Protein AF-A0A537HFK8-F1 (afdb_monomer)

Radius of gyration: 14.97 Å; Cα contacts (8 Å, |Δi|>4): 81; chains: 1; bounding box: 41×31×37 Å

Secondary structure (DSSP, 8-state):
--S----SS-HHHHHHHHHHTT--HHHHHHHTTTSPPPS--EEEE--HHHHHHH--S---GGGG-HHHHHHHHHHHHHHHHHHT-EEEETTS-HHHHHHHHHHHHHHHH-

Mean predicted aligned error: 5.69 Å

Solvent-accessible surface area (backbone atoms only — not comparable to full-atom values): 6855 Å² total; per-residue (Å²): 136,78,96,74,86,86,69,94,69,55,73,70,51,53,39,20,52,39,41,53,72,71,44,56,59,69,62,48,52,57,75,54,61,90,58,86,79,73,84,72,50,78,43,70,48,54,60,66,75,63,51,56,72,72,59,88,74,84,89,56,90,78,76,76,42,66,69,56,52,51,39,25,52,51,34,45,58,50,50,24,67,73,70,71,35,46,79,40,65,50,78,53,59,70,69,60,42,48,52,54,50,54,56,51,48,49,71,62,77,107

pLDDT: mean 88.34, std 14.77, range [47.5, 98.44]

Foldseek 3Di:
DDPDDDDPDDLLLQQLLCVLVVDDSVVSVVVCPPPDDDLAAEDAQDQLVRVVVVDPDDDDPVNPDNVSVVSSSVRSVVVCVVVVHHYFHN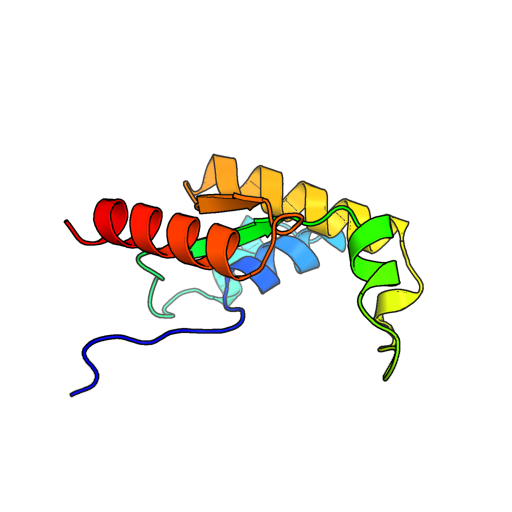VDDPVVSVVSVVVVVVVSPD

Sequence (110 aa):
KNDFVICNRYTPSNLAYGEARGLSVQWLAGLDAGLPEARAVFVLDVPIP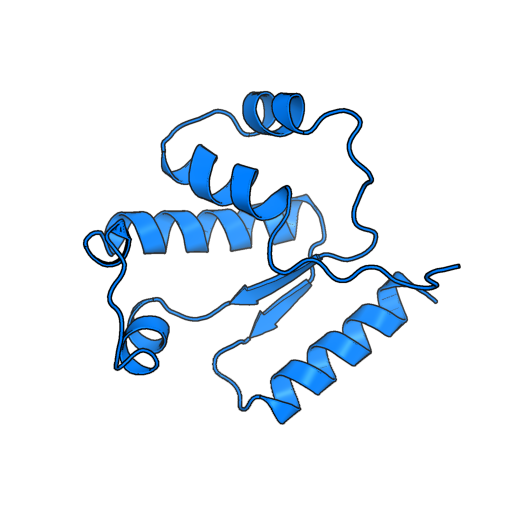KSFSRKTKRRDVNERDRAFLEKVRRNYRSLARRFGWHLVDGTRPPSEVHERILLGLRSAFL

Nearest PDB structures (foldseek):
  3uwk-assembly3_A  TM=8.315E-01  e=2.835E-04  Pseudomonas aeruginosa PAO1
  5xt8-assembly1_A  TM=8.576E-01  e=5.539E-04  Thermus thermophilus HB8
  4eaq-assembly1_B  TM=8.212E-01  e=1.094E-02  Staphylococcus aureus subsp. aureus Mu50
  3v9p-assembly3_A  TM=7.031E-01  e=3.046E-03  Burkholderia thailandensis E264
  4rzx-assembly1_B  TM=7.261E-01  e=6.796E-02  Sulfurisphaera tokodaii str. 7

Structure (mmCIF, N/CA/C/O backbone):
data_AF-A0A537HFK8-F1
#
_entry.id   AF-A0A537HFK8-F1
#
loop_
_atom_site.group_PDB
_atom_site.id
_atom_site.type_symbol
_atom_site.label_atom_id
_atom_site.label_alt_id
_atom_site.label_comp_id
_atom_site.label_asym_id
_atom_site.label_entity_id
_atom_site.label_seq_id
_atom_site.pdbx_PDB_ins_code
_atom_site.Cartn_x
_atom_site.Cartn_y
_atom_site.Cartn_z
_atom_site.occupancy
_atom_site.B_iso_or_equiv
_atom_site.auth_seq_id
_atom_site.auth_comp_id
_atom_site.auth_asym_id
_atom_site.auth_atom_id
_atom_site.pdbx_PDB_model_num
ATOM 1 N N . LYS A 1 1 ? -27.843 -0.236 4.749 1.00 50.84 1 LYS A N 1
ATOM 2 C CA . LYS A 1 1 ? -26.684 -0.881 5.412 1.00 50.84 1 LYS A CA 1
ATOM 3 C C . LYS A 1 1 ? -25.696 -1.228 4.316 1.00 50.84 1 LYS A C 1
ATOM 5 O O . LYS A 1 1 ? -26.137 -1.785 3.323 1.00 50.84 1 LYS A O 1
ATOM 10 N N . ASN A 1 2 ? -24.432 -0.837 4.456 1.00 57.38 2 ASN A N 1
ATOM 11 C CA . ASN A 1 2 ? -23.376 -1.326 3.574 1.00 57.38 2 ASN A CA 1
ATOM 12 C C . ASN A 1 2 ? -22.712 -2.486 4.309 1.00 57.38 2 ASN A C 1
ATOM 14 O O . ASN A 1 2 ? -22.232 -2.277 5.421 1.00 57.38 2 ASN A O 1
ATOM 18 N N . ASP A 1 3 ? -22.712 -3.676 3.718 1.00 83.88 3 ASP A N 1
ATOM 19 C CA . ASP A 1 3 ? -22.113 -4.854 4.356 1.00 83.88 3 ASP A CA 1
ATOM 20 C C . ASP A 1 3 ? -20.577 -4.802 4.294 1.00 83.88 3 ASP A C 1
ATOM 22 O O . ASP A 1 3 ? -19.897 -5.354 5.155 1.00 83.88 3 ASP A O 1
ATOM 26 N N . PHE A 1 4 ? -20.025 -4.066 3.317 1.00 87.94 4 PHE A N 1
ATOM 27 C CA . PHE A 1 4 ? -18.588 -3.888 3.113 1.00 87.94 4 PHE A CA 1
ATOM 28 C C . PHE A 1 4 ? -18.257 -2.494 2.561 1.00 87.94 4 PHE A C 1
ATOM 30 O O . PHE A 1 4 ? -19.022 -1.919 1.784 1.00 87.94 4 PHE A O 1
ATOM 37 N N . VAL A 1 5 ? -17.083 -1.969 2.925 1.00 92.88 5 VAL A N 1
ATOM 38 C CA . VAL A 1 5 ? -16.495 -0.745 2.358 1.00 92.88 5 VAL A CA 1
ATOM 39 C C . VAL A 1 5 ? -15.125 -1.095 1.786 1.00 92.88 5 VAL A C 1
ATOM 41 O O . VAL A 1 5 ? -14.287 -1.660 2.485 1.00 92.88 5 VAL A O 1
ATOM 44 N N . ILE A 1 6 ? -14.895 -0.766 0.513 1.00 94.00 6 ILE A N 1
ATOM 45 C CA . ILE A 1 6 ? -13.623 -1.011 -0.177 1.00 94.00 6 ILE A CA 1
ATOM 46 C C . ILE A 1 6 ? -12.983 0.336 -0.502 1.00 94.00 6 ILE A C 1
ATOM 48 O O . ILE A 1 6 ? -13.506 1.102 -1.310 1.00 94.00 6 ILE A O 1
ATOM 52 N N . CYS A 1 7 ? -11.831 0.609 0.105 1.00 95.50 7 CYS A N 1
ATOM 53 C CA . CYS A 1 7 ? -11.085 1.844 -0.111 1.00 95.50 7 CYS A CA 1
ATOM 54 C C . CYS A 1 7 ? -9.905 1.602 -1.058 1.00 95.50 7 CYS A C 1
ATOM 56 O O . CYS A 1 7 ? -9.006 0.809 -0.766 1.00 95.50 7 CYS A O 1
ATOM 58 N N . ASN A 1 8 ? -9.862 2.322 -2.181 1.00 96.31 8 ASN A N 1
ATOM 59 C CA . ASN A 1 8 ? -8.642 2.419 -2.979 1.00 96.31 8 A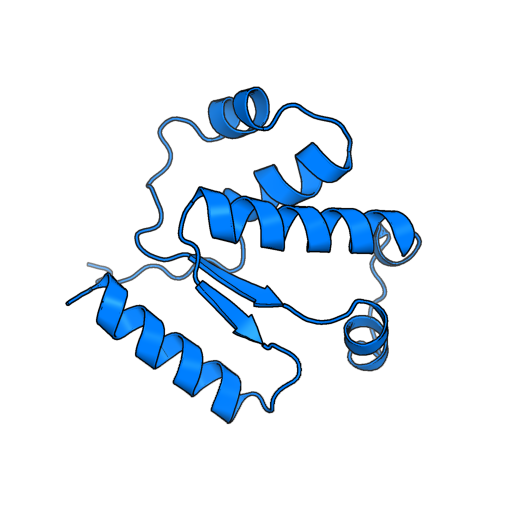SN A CA 1
ATOM 60 C C . ASN A 1 8 ? -7.705 3.433 -2.317 1.00 96.31 8 ASN A C 1
ATOM 62 O O . ASN A 1 8 ? -7.819 4.633 -2.564 1.00 96.31 8 ASN A O 1
ATOM 66 N N . ARG A 1 9 ? -6.770 2.910 -1.512 1.00 96.44 9 ARG A N 1
ATOM 67 C CA . ARG A 1 9 ? -5.916 3.641 -0.557 1.00 96.44 9 ARG A CA 1
ATOM 68 C C . ARG A 1 9 ? -6.673 4.094 0.689 1.00 96.44 9 ARG A C 1
ATOM 70 O O . ARG A 1 9 ? -7.868 4.357 0.658 1.00 96.44 9 ARG A O 1
ATOM 77 N N . TYR A 1 10 ? -5.932 4.145 1.790 1.00 97.31 10 TYR A N 1
ATOM 78 C CA . TYR A 1 10 ? -6.388 4.542 3.120 1.00 97.31 10 TYR A CA 1
ATOM 79 C C . TYR A 1 10 ? -5.147 4.839 3.991 1.00 97.31 10 TYR A C 1
ATOM 81 O O . TYR A 1 10 ? -4.083 5.137 3.436 1.00 97.31 10 TYR A O 1
ATOM 89 N N . THR A 1 11 ? -5.225 4.682 5.315 1.00 96.94 11 THR A N 1
ATOM 90 C CA . THR A 1 11 ? -4.107 4.885 6.261 1.00 96.94 11 THR A CA 1
ATOM 91 C C . THR A 1 11 ? -2.786 4.185 5.871 1.00 96.94 11 THR A C 1
ATOM 93 O O . THR A 1 11 ? -1.733 4.815 5.999 1.00 96.94 11 THR A O 1
ATOM 96 N N . PRO A 1 12 ? -2.751 2.977 5.250 1.00 97.62 12 PRO A N 1
ATOM 97 C CA . PRO A 1 12 ? -1.490 2.363 4.812 1.00 97.62 12 PRO A CA 1
ATOM 98 C C . PRO A 1 12 ? -0.687 3.218 3.822 1.00 97.62 12 PRO A C 1
ATOM 100 O O . PRO A 1 12 ? 0.545 3.180 3.812 1.00 97.62 12 PRO A O 1
ATOM 103 N N . SER A 1 13 ? -1.373 4.004 2.981 1.00 97.31 13 SER A N 1
ATOM 104 C CA . SER A 1 13 ? -0.709 4.911 2.044 1.00 97.31 13 SER A CA 1
ATOM 105 C C . SER A 1 13 ? -0.042 6.085 2.746 1.00 97.31 13 SER A C 1
ATOM 107 O O . SER A 1 13 ? 1.061 6.455 2.344 1.00 97.31 13 SER A O 1
ATOM 109 N N . ASN A 1 14 ? -0.668 6.634 3.789 1.00 97.50 14 ASN A N 1
ATOM 110 C CA . ASN A 1 14 ? -0.077 7.695 4.600 1.00 97.50 14 ASN A CA 1
ATOM 111 C C . ASN A 1 14 ? 1.240 7.216 5.232 1.00 97.50 14 ASN A C 1
ATOM 113 O O . ASN A 1 14 ? 2.284 7.841 5.038 1.00 97.50 14 ASN A O 1
ATOM 117 N N . LEU A 1 15 ? 1.224 6.030 5.853 1.00 98.25 15 LEU A N 1
ATOM 118 C CA . LEU A 1 15 ? 2.414 5.420 6.454 1.00 98.25 15 LEU A CA 1
ATOM 119 C C . LEU A 1 15 ? 3.544 5.220 5.433 1.00 98.25 15 LEU A C 1
ATOM 121 O O . LEU A 1 15 ? 4.653 5.719 5.623 1.00 98.25 15 LEU A O 1
ATOM 125 N N . ALA A 1 16 ? 3.267 4.533 4.319 1.00 98.12 16 ALA A N 1
ATOM 126 C CA . ALA A 1 16 ? 4.304 4.166 3.355 1.00 98.12 16 ALA A CA 1
ATOM 127 C C . ALA A 1 16 ? 4.949 5.386 2.675 1.00 98.12 16 ALA A C 1
ATOM 129 O O . ALA A 1 16 ? 6.174 5.443 2.527 1.00 98.12 16 ALA A O 1
ATOM 130 N N . TYR A 1 17 ? 4.140 6.371 2.266 1.00 97.50 17 TYR A N 1
ATOM 131 C CA . TYR A 1 17 ? 4.635 7.579 1.600 1.00 97.50 17 TYR A CA 1
ATOM 132 C C . TYR A 1 17 ? 5.251 8.586 2.570 1.00 97.50 17 TYR A C 1
ATOM 134 O O . TYR A 1 17 ? 6.225 9.247 2.203 1.00 97.50 17 TYR A O 1
ATOM 142 N N . GLY A 1 18 ? 4.705 8.723 3.779 1.00 97.69 18 GLY A N 1
ATOM 143 C CA . GLY A 1 18 ? 5.247 9.609 4.804 1.00 97.69 18 GLY A CA 1
ATOM 144 C C . GLY A 1 18 ? 6.607 9.125 5.301 1.00 97.69 18 GLY A C 1
ATOM 145 O O . GLY A 1 18 ? 7.570 9.891 5.316 1.00 97.69 18 GLY A O 1
ATOM 146 N N . GLU A 1 19 ? 6.743 7.829 5.586 1.00 98.06 19 GLU A N 1
ATOM 147 C CA . GLU A 1 19 ? 8.028 7.232 5.966 1.00 98.06 19 GLU A CA 1
ATOM 148 C C . GLU A 1 19 ? 9.053 7.343 4.824 1.00 98.06 19 GLU A C 1
ATOM 150 O O . GLU A 1 19 ? 10.243 7.595 5.042 1.00 98.06 19 GLU A O 1
ATOM 155 N N . ALA A 1 20 ? 8.609 7.252 3.565 1.00 96.94 20 ALA A N 1
ATOM 156 C CA . ALA A 1 20 ? 9.495 7.467 2.424 1.00 96.94 20 ALA A CA 1
ATOM 157 C C . ALA A 1 20 ? 10.036 8.909 2.388 1.00 96.94 20 ALA A C 1
ATOM 159 O O . ALA A 1 20 ? 11.162 9.132 1.940 1.00 96.94 20 ALA A O 1
ATOM 160 N N . ARG A 1 21 ? 9.297 9.870 2.950 1.00 96.50 21 ARG A N 1
ATOM 161 C CA . ARG A 1 21 ? 9.726 11.262 3.153 1.00 96.50 21 ARG A CA 1
ATOM 162 C C . ARG A 1 21 ? 10.507 11.496 4.452 1.00 96.50 21 ARG A C 1
ATOM 164 O O . ARG A 1 21 ? 10.898 12.623 4.713 1.00 96.50 21 ARG A O 1
ATOM 171 N N . GLY A 1 22 ? 10.787 10.447 5.228 1.00 96.75 22 GLY A N 1
ATOM 172 C CA . GLY A 1 22 ? 11.562 10.539 6.469 1.00 96.75 22 GLY A CA 1
ATOM 173 C C . GLY A 1 22 ? 10.733 10.871 7.709 1.00 96.75 22 GLY A C 1
ATOM 174 O O . GLY A 1 22 ? 11.304 11.186 8.747 1.00 96.75 22 GLY A O 1
ATOM 175 N N . LEU A 1 23 ? 9.403 10.796 7.622 1.00 98.06 23 LEU A N 1
ATOM 176 C CA . LEU A 1 23 ? 8.527 10.993 8.773 1.00 98.06 23 LEU A CA 1
ATOM 177 C C . LEU A 1 23 ? 8.454 9.718 9.626 1.00 98.06 23 LEU A C 1
ATOM 179 O O . LEU A 1 23 ? 8.531 8.602 9.111 1.00 98.06 23 LEU A O 1
ATOM 183 N N . SER A 1 24 ? 8.277 9.885 10.937 1.00 97.44 24 SER A N 1
ATOM 184 C CA . SER A 1 24 ? 8.105 8.766 11.869 1.00 97.44 24 SER A CA 1
ATOM 185 C C . SER A 1 24 ? 6.792 8.025 11.608 1.00 97.44 24 SER A C 1
ATOM 187 O O . SER A 1 24 ? 5.728 8.642 11.561 1.00 97.44 24 SER A O 1
ATOM 189 N N . VAL A 1 25 ? 6.846 6.691 11.526 1.00 96.50 25 VAL A N 1
ATOM 190 C CA . VAL A 1 25 ? 5.650 5.837 11.401 1.00 96.50 25 VAL A CA 1
ATOM 191 C C . VAL A 1 25 ? 4.689 6.043 12.574 1.00 96.50 25 VAL A C 1
ATOM 193 O O . VAL A 1 25 ? 3.482 6.068 12.367 1.00 96.50 25 VAL A O 1
ATOM 196 N N . GLN A 1 26 ? 5.206 6.227 13.794 1.00 96.62 26 GLN A N 1
ATOM 197 C CA . GLN A 1 26 ? 4.370 6.465 14.975 1.00 96.62 26 GLN A CA 1
ATOM 198 C C . GLN A 1 26 ? 3.645 7.810 14.886 1.00 96.62 26 GLN A C 1
ATOM 200 O O . GLN A 1 26 ? 2.464 7.892 15.206 1.00 96.62 26 GLN A O 1
ATOM 205 N N . TRP A 1 27 ? 4.339 8.852 14.425 1.00 97.81 27 TRP A N 1
ATOM 206 C CA . TRP A 1 27 ? 3.732 10.169 14.245 1.00 97.81 27 TRP A CA 1
ATOM 207 C C . TRP A 1 27 ? 2.650 10.139 13.157 1.00 97.81 27 TRP A C 1
ATOM 209 O O . TRP A 1 27 ? 1.551 10.637 13.376 1.00 97.81 27 TRP A O 1
ATOM 219 N N . LEU A 1 28 ? 2.924 9.478 12.025 1.00 97.81 28 LEU A N 1
ATOM 220 C CA . LEU A 1 28 ? 1.954 9.305 10.939 1.00 97.81 28 LEU A CA 1
ATOM 221 C C . LEU A 1 28 ? 0.717 8.521 11.389 1.00 97.81 28 LEU A C 1
ATOM 223 O O . LEU A 1 28 ? -0.396 8.931 11.081 1.00 97.81 28 LEU A O 1
ATOM 227 N N . ALA A 1 29 ? 0.903 7.434 12.145 1.00 95.69 29 ALA A N 1
ATOM 228 C CA . ALA A 1 29 ? -0.204 6.657 12.700 1.00 95.69 29 ALA A CA 1
ATOM 229 C C . ALA A 1 29 ? -1.073 7.488 13.660 1.00 95.69 29 ALA A C 1
ATOM 231 O O . ALA A 1 29 ? -2.283 7.292 13.714 1.00 95.69 29 ALA A O 1
ATOM 232 N N . GLY A 1 30 ? -0.474 8.446 14.374 1.00 97.00 30 GLY A N 1
ATOM 233 C CA . GLY A 1 30 ? -1.199 9.383 15.230 1.00 97.00 30 GLY A CA 1
ATOM 234 C C . GLY A 1 30 ? -2.137 10.327 14.471 1.00 97.00 30 GLY A C 1
ATOM 235 O O . GLY A 1 30 ? -3.159 10.716 15.025 1.00 97.00 30 GLY A O 1
ATOM 236 N N . LEU A 1 31 ? -1.839 10.664 13.208 1.00 96.19 31 LEU A N 1
ATOM 237 C CA . LEU A 1 31 ? -2.728 11.494 12.377 1.00 96.19 31 LEU A CA 1
ATOM 238 C C . LEU A 1 31 ? -4.027 10.772 12.007 1.00 96.19 31 LEU A C 1
ATOM 240 O O . LEU A 1 31 ? -5.060 11.411 11.835 1.00 96.19 31 LEU A O 1
ATOM 244 N N . ASP A 1 32 ? -3.956 9.449 11.886 1.00 95.00 32 ASP A N 1
ATOM 245 C CA . ASP A 1 32 ? -5.073 8.594 11.489 1.00 95.00 32 ASP A CA 1
ATOM 246 C C . ASP A 1 32 ? -5.838 8.030 12.708 1.00 95.00 32 ASP A C 1
ATOM 248 O O . ASP A 1 32 ? -6.729 7.189 12.562 1.00 95.00 32 ASP A O 1
ATOM 252 N N . ALA A 1 33 ? -5.496 8.469 13.926 1.00 94.12 33 ALA A N 1
ATOM 253 C CA . ALA A 1 33 ? -6.092 7.970 15.158 1.00 94.12 33 ALA A CA 1
ATOM 254 C C . ALA A 1 33 ? -7.602 8.268 15.225 1.00 94.12 33 ALA A C 1
ATOM 256 O O . ALA A 1 33 ? -8.047 9.392 15.002 1.00 94.12 33 ALA A O 1
ATOM 257 N N . GLY A 1 34 ? -8.394 7.247 15.562 1.00 95.00 34 GLY A N 1
ATOM 258 C CA . GLY A 1 34 ? -9.857 7.336 15.644 1.00 95.00 34 GLY A CA 1
ATOM 259 C C . GLY A 1 34 ? -10.591 7.053 14.330 1.00 95.00 34 GLY A C 1
ATOM 260 O O . GLY A 1 34 ? -11.817 6.941 14.336 1.00 95.00 34 GLY A O 1
ATOM 261 N N . LEU A 1 35 ? -9.874 6.887 13.213 1.00 95.31 35 LEU A N 1
ATOM 262 C CA . LEU A 1 35 ? -10.472 6.398 11.975 1.00 95.31 35 LEU A CA 1
ATOM 263 C C . LEU A 1 35 ? -10.785 4.891 12.068 1.00 95.31 35 LEU A C 1
ATOM 265 O O . LEU A 1 35 ? -10.059 4.159 12.743 1.00 95.31 35 LEU A O 1
ATOM 269 N N . PRO A 1 36 ? -11.823 4.391 11.369 1.00 94.38 36 PRO A N 1
ATOM 270 C CA . PRO A 1 36 ? -12.123 2.962 11.337 1.00 94.38 36 PRO A CA 1
ATOM 271 C C . PRO A 1 36 ? -10.929 2.139 10.853 1.00 94.38 36 PRO A C 1
ATOM 273 O O . PRO A 1 36 ? -10.363 2.432 9.796 1.00 94.38 36 PRO A O 1
ATOM 276 N N . GLU A 1 37 ? -10.572 1.093 11.595 1.00 93.00 37 GLU A N 1
ATOM 277 C CA . GLU A 1 37 ? -9.500 0.182 11.202 1.00 93.00 37 GLU A CA 1
ATOM 278 C C . GLU A 1 37 ? -9.952 -0.748 10.073 1.00 93.00 37 GLU A C 1
ATOM 280 O O . GLU A 1 37 ? -11.039 -1.331 10.093 1.00 93.00 37 GLU A O 1
ATOM 285 N N . ALA A 1 38 ? -9.095 -0.905 9.064 1.00 94.19 38 ALA A N 1
ATOM 286 C CA . ALA A 1 38 ? -9.351 -1.841 7.983 1.00 94.19 38 ALA A CA 1
ATOM 287 C C . ALA A 1 38 ? -9.116 -3.275 8.471 1.00 94.19 38 ALA A C 1
ATOM 289 O O . ALA A 1 38 ? -8.006 -3.625 8.865 1.00 94.19 38 ALA A O 1
ATOM 290 N N . ARG A 1 39 ? -10.138 -4.130 8.364 1.00 93.50 39 ARG A N 1
ATOM 291 C CA . ARG A 1 39 ? -10.026 -5.555 8.721 1.00 93.50 39 ARG A CA 1
ATOM 292 C C . ARG A 1 39 ? -9.044 -6.326 7.836 1.00 93.50 39 ARG A C 1
ATOM 294 O O . ARG A 1 39 ? -8.431 -7.286 8.286 1.00 93.50 39 ARG A O 1
ATOM 301 N N . ALA A 1 40 ? -8.909 -5.918 6.579 1.00 95.25 40 ALA A N 1
ATOM 302 C CA . ALA A 1 40 ? -7.964 -6.497 5.638 1.00 95.25 40 ALA A CA 1
ATOM 303 C C . ALA A 1 40 ? -7.338 -5.392 4.787 1.00 95.25 40 ALA A C 1
ATOM 305 O O . ALA A 1 40 ? -8.030 -4.504 4.287 1.00 95.25 40 ALA A O 1
ATOM 306 N N . VAL A 1 41 ? -6.024 -5.474 4.592 1.00 97.44 41 VAL A N 1
ATOM 307 C CA . VAL A 1 41 ? -5.264 -4.570 3.725 1.00 97.44 41 VAL A CA 1
ATOM 308 C C . VAL A 1 41 ? -4.536 -5.408 2.686 1.00 97.44 41 VAL A C 1
ATOM 310 O O . VAL A 1 41 ? -3.802 -6.331 3.033 1.00 97.44 41 VAL A O 1
ATOM 313 N N . PHE A 1 42 ? -4.720 -5.061 1.414 1.00 97.88 42 PHE A N 1
ATOM 314 C CA . PHE A 1 42 ? -4.064 -5.717 0.286 1.00 97.88 42 PHE A CA 1
ATOM 315 C C . PHE A 1 42 ? -3.084 -4.754 -0.373 1.00 97.88 42 PHE A C 1
ATOM 317 O O . PHE A 1 42 ? -3.468 -3.702 -0.886 1.00 97.88 42 PHE A O 1
ATOM 324 N N . VAL A 1 43 ? -1.808 -5.125 -0.377 1.00 98.00 43 VAL A N 1
ATOM 325 C CA . VAL A 1 43 ? -0.747 -4.395 -1.067 1.00 98.00 43 VAL A CA 1
ATOM 326 C C . VAL A 1 43 ? -0.465 -5.107 -2.381 1.00 98.00 43 VAL A C 1
ATOM 328 O O . VAL A 1 43 ? 0.102 -6.198 -2.391 1.00 98.00 43 VAL A O 1
ATOM 331 N N . LEU A 1 44 ? -0.833 -4.476 -3.495 1.00 97.00 44 LEU A N 1
ATOM 332 C CA . LEU A 1 44 ? -0.491 -4.967 -4.829 1.00 97.00 44 LEU A CA 1
ATOM 333 C C . LEU A 1 44 ? 0.960 -4.582 -5.147 1.00 97.00 44 LEU A C 1
ATOM 335 O O . LEU A 1 44 ? 1.238 -3.455 -5.560 1.00 97.00 44 LEU A O 1
ATOM 339 N N . ASP A 1 45 ? 1.895 -5.502 -4.919 1.00 96.19 45 ASP A N 1
ATOM 340 C CA . ASP A 1 45 ? 3.317 -5.263 -5.145 1.00 96.19 45 ASP A CA 1
ATOM 341 C C . ASP A 1 45 ? 3.667 -5.402 -6.626 1.00 96.19 45 ASP A C 1
ATOM 343 O O . ASP A 1 45 ? 3.517 -6.463 -7.229 1.00 96.19 45 ASP A O 1
ATOM 347 N N . VAL A 1 46 ? 4.177 -4.322 -7.211 1.00 92.88 46 VAL A N 1
ATOM 348 C CA . VAL A 1 46 ? 4.654 -4.287 -8.594 1.00 92.88 46 VAL A CA 1
ATOM 349 C C . VAL A 1 46 ? 6.035 -3.635 -8.598 1.00 92.88 46 VAL A C 1
ATOM 351 O O . VAL A 1 46 ? 6.179 -2.529 -8.071 1.00 92.88 46 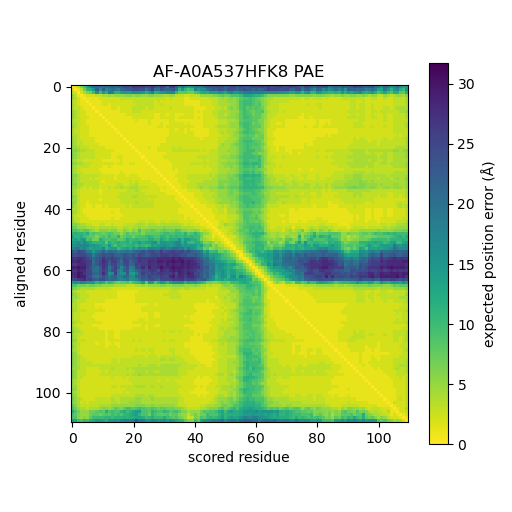VAL A O 1
ATOM 354 N N . PRO A 1 47 ? 7.062 -4.260 -9.208 1.00 89.62 47 PRO A N 1
ATOM 355 C CA . PRO A 1 47 ? 8.344 -3.608 -9.427 1.00 89.62 47 PRO A CA 1
ATOM 356 C C . PRO A 1 47 ? 8.156 -2.286 -10.163 1.00 89.62 47 PRO A C 1
ATOM 358 O O . PRO A 1 47 ? 7.440 -2.229 -11.166 1.00 89.62 47 PRO A O 1
ATOM 361 N N . ILE A 1 48 ? 8.837 -1.238 -9.703 1.00 85.81 48 ILE A N 1
ATOM 362 C CA . ILE A 1 48 ? 8.689 0.109 -10.251 1.00 85.81 48 ILE A CA 1
ATOM 363 C C . ILE A 1 48 ? 8.884 0.131 -11.779 1.00 85.81 48 ILE A C 1
ATOM 365 O O . ILE A 1 48 ? 7.993 0.646 -12.458 1.00 85.81 48 ILE A O 1
ATOM 369 N N . PRO A 1 49 ? 9.904 -0.528 -12.373 1.00 76.94 49 PRO A N 1
ATOM 370 C CA . PRO A 1 49 ? 10.050 -0.583 -13.832 1.00 76.94 49 PRO A CA 1
ATOM 371 C C . PRO A 1 49 ? 8.832 -1.163 -14.576 1.00 76.94 49 PRO A C 1
ATOM 373 O O . PRO A 1 49 ? 8.452 -0.645 -15.624 1.00 76.94 49 PRO A O 1
ATOM 376 N N . LYS A 1 50 ? 8.181 -2.201 -14.024 1.00 73.31 50 LYS A N 1
ATOM 377 C CA . LYS A 1 50 ? 6.963 -2.809 -14.598 1.00 73.31 50 LYS A CA 1
ATOM 378 C C . LYS A 1 50 ? 5.717 -1.945 -14.382 1.00 73.31 50 LYS A C 1
ATOM 380 O O . LYS A 1 50 ? 4.802 -1.975 -15.196 1.00 73.31 50 LYS A O 1
ATOM 385 N N . SER A 1 51 ? 5.662 -1.187 -13.289 1.00 69.19 51 SER A N 1
ATOM 386 C CA . SER A 1 51 ? 4.582 -0.225 -13.039 1.00 69.19 51 SER A CA 1
ATOM 387 C C . SER A 1 51 ? 4.606 0.898 -14.082 1.00 69.19 51 SER A C 1
ATOM 389 O O . SER A 1 51 ? 3.578 1.236 -14.670 1.00 69.19 51 SER A O 1
ATOM 391 N N . PHE A 1 52 ? 5.806 1.395 -14.398 1.00 64.38 52 PHE A N 1
ATOM 392 C CA . PHE A 1 52 ? 6.016 2.417 -15.422 1.00 64.38 52 PHE A CA 1
ATOM 393 C C . PHE A 1 52 ? 5.631 1.956 -16.834 1.00 64.38 52 PHE A C 1
ATOM 395 O O . PHE A 1 52 ? 5.060 2.745 -17.580 1.00 64.38 52 PHE A O 1
ATOM 402 N N . SER A 1 53 ? 5.883 0.696 -17.209 1.00 66.94 53 SER A N 1
ATOM 403 C CA . SER A 1 53 ? 5.534 0.205 -18.553 1.00 66.94 53 SER A CA 1
ATOM 404 C C . SER A 1 53 ? 4.027 0.040 -18.785 1.00 66.94 53 SER A C 1
ATOM 406 O O . SER A 1 53 ? 3.585 0.022 -19.931 1.00 66.94 53 SER A O 1
ATOM 408 N N . ARG A 1 54 ? 3.223 -0.055 -17.717 1.00 67.06 54 ARG A N 1
ATOM 409 C CA . ARG A 1 54 ? 1.761 -0.234 -17.790 1.00 67.06 54 ARG A CA 1
ATOM 410 C C . ARG A 1 54 ? 0.978 1.080 -17.898 1.00 67.06 54 ARG A C 1
ATOM 412 O O . ARG A 1 54 ? -0.177 1.055 -18.313 1.00 67.06 54 ARG A O 1
ATOM 419 N N . LYS A 1 55 ? 1.577 2.225 -17.553 1.00 57.16 55 LYS A N 1
ATOM 420 C CA . LYS A 1 55 ? 0.949 3.551 -17.673 1.00 57.16 55 LYS A CA 1
ATOM 421 C C . LYS A 1 55 ? 1.452 4.286 -18.919 1.00 57.16 55 LYS A C 1
ATOM 423 O O . LYS A 1 55 ? 2.525 4.878 -18.910 1.00 57.16 55 LYS A O 1
ATOM 428 N N . THR A 1 56 ? 0.647 4.308 -19.980 1.00 54.56 56 THR A N 1
ATOM 429 C CA . THR A 1 56 ? 0.964 5.011 -21.240 1.00 54.56 56 THR A CA 1
ATOM 430 C C . THR A 1 56 ? 0.342 6.413 -21.362 1.00 54.56 56 THR A C 1
ATOM 432 O O . THR A 1 56 ? 0.728 7.163 -22.256 1.00 54.56 56 THR A O 1
ATOM 435 N N . LYS A 1 57 ? -0.572 6.834 -20.466 1.00 47.59 57 LYS A N 1
ATOM 436 C CA . LYS A 1 57 ? -1.201 8.179 -20.470 1.00 47.59 57 LYS A CA 1
ATOM 437 C C . LYS A 1 57 ? -1.432 8.744 -19.055 1.00 47.59 57 LYS A C 1
ATOM 439 O O . LYS A 1 57 ? -1.721 7.990 -18.134 1.00 47.59 57 LYS A O 1
ATOM 444 N N . ARG A 1 58 ? -1.359 10.086 -18.938 1.00 48.31 58 ARG A N 1
ATOM 445 C CA . ARG A 1 58 ? -1.463 10.925 -17.713 1.00 48.31 58 ARG A CA 1
ATOM 446 C C . ARG A 1 58 ? -0.375 10.650 -16.661 1.00 48.31 58 ARG A C 1
ATOM 448 O O . ARG A 1 58 ? -0.626 10.024 -15.635 1.00 48.31 58 ARG A O 1
ATOM 455 N N . ARG A 1 59 ? 0.832 11.160 -16.936 1.00 52.97 59 ARG A N 1
ATOM 456 C CA . ARG A 1 59 ? 1.951 11.168 -15.983 1.00 52.97 59 ARG A CA 1
ATOM 457 C C . ARG A 1 59 ? 1.687 12.193 -14.882 1.00 52.97 59 ARG A C 1
ATOM 459 O O . ARG A 1 59 ? 1.542 13.375 -15.185 1.00 52.97 59 ARG A O 1
ATOM 466 N N . ASP A 1 60 ? 1.619 11.730 -13.641 1.00 50.12 60 ASP A N 1
ATOM 467 C CA . ASP A 1 60 ? 1.448 12.570 -12.452 1.00 50.12 60 ASP A CA 1
ATOM 468 C C . ASP A 1 60 ? 2.823 12.966 -11.885 1.00 50.12 60 ASP A C 1
ATOM 470 O O . ASP A 1 60 ? 3.803 12.240 -12.058 1.00 50.12 60 ASP A O 1
ATOM 474 N N . VAL A 1 61 ? 2.930 14.105 -11.201 1.00 50.97 61 VAL A N 1
ATOM 475 C CA . VAL A 1 61 ? 4.216 14.760 -10.844 1.00 50.97 61 VAL A CA 1
ATOM 476 C C . VAL A 1 61 ? 5.148 13.867 -9.993 1.00 50.97 61 VAL A C 1
ATOM 478 O O . VAL A 1 61 ? 6.370 14.007 -10.035 1.00 50.97 61 VAL A O 1
ATOM 481 N N . ASN A 1 62 ? 4.582 12.873 -9.299 1.00 47.50 62 ASN A N 1
ATOM 482 C CA . ASN A 1 62 ? 5.295 11.882 -8.482 1.00 47.50 62 ASN A CA 1
ATOM 483 C C . ASN A 1 62 ? 6.002 10.767 -9.284 1.00 47.50 62 ASN A C 1
ATOM 485 O O . ASN A 1 62 ? 6.720 9.957 -8.703 1.00 47.50 62 ASN A O 1
ATOM 489 N N . GLU A 1 63 ? 5.828 10.706 -10.607 1.00 52.47 63 GLU A N 1
ATOM 490 C CA . GLU A 1 63 ? 6.483 9.726 -11.491 1.00 52.47 63 GLU A CA 1
ATOM 491 C C . GLU A 1 63 ? 7.932 10.109 -11.870 1.00 52.47 63 GLU A C 1
ATOM 493 O O . GLU A 1 63 ? 8.592 9.379 -12.610 1.00 52.47 63 GLU A O 1
ATOM 498 N N . ARG A 1 64 ? 8.454 11.233 -11.351 1.00 59.28 64 ARG A N 1
ATOM 499 C CA . ARG A 1 64 ? 9.817 11.725 -11.633 1.00 59.28 64 ARG A CA 1
ATOM 500 C C . ARG A 1 64 ? 10.907 11.156 -10.722 1.00 59.28 64 ARG A C 1
ATOM 502 O O . ARG A 1 64 ? 12.070 11.190 -11.111 1.00 59.28 64 ARG A O 1
ATOM 509 N N . ASP A 1 65 ? 10.557 10.585 -9.570 1.00 78.12 65 ASP A N 1
ATOM 510 C CA . ASP A 1 65 ? 11.541 10.079 -8.610 1.00 78.12 65 ASP A CA 1
ATOM 511 C C . ASP A 1 65 ? 11.410 8.562 -8.407 1.00 78.12 65 ASP A C 1
ATOM 513 O O . ASP A 1 65 ? 10.692 8.056 -7.539 1.00 78.12 65 ASP A O 1
ATOM 517 N N . ARG A 1 66 ? 12.131 7.813 -9.249 1.00 83.12 66 ARG A N 1
ATOM 518 C CA . ARG A 1 66 ? 12.220 6.349 -9.149 1.00 83.12 66 ARG A CA 1
ATOM 519 C C . ARG A 1 66 ? 12.770 5.903 -7.797 1.00 83.12 66 ARG A C 1
ATOM 521 O O . ARG A 1 66 ? 12.313 4.889 -7.277 1.00 83.12 66 ARG A O 1
ATOM 528 N N . ALA A 1 67 ? 13.725 6.639 -7.230 1.00 89.25 67 ALA A N 1
ATOM 529 C CA . ALA A 1 67 ? 14.333 6.285 -5.953 1.00 89.25 67 ALA A CA 1
ATOM 530 C C . ALA A 1 67 ? 13.321 6.436 -4.810 1.00 89.25 67 ALA A C 1
ATOM 532 O O . ALA A 1 67 ? 13.218 5.552 -3.954 1.00 89.25 67 ALA A O 1
ATOM 533 N N . PHE A 1 68 ? 12.513 7.498 -4.847 1.00 91.69 68 PHE A N 1
ATOM 534 C CA . PHE A 1 68 ? 11.403 7.693 -3.923 1.00 91.69 68 PHE A CA 1
ATOM 535 C C . PHE A 1 68 ? 10.357 6.586 -4.048 1.00 91.69 68 PHE A C 1
ATOM 537 O O . PHE A 1 68 ? 9.983 5.991 -3.040 1.00 91.69 68 PHE A O 1
ATOM 544 N N . LEU A 1 69 ? 9.921 6.243 -5.264 1.00 91.31 69 LEU A N 1
ATOM 545 C CA . LEU A 1 69 ? 8.937 5.172 -5.462 1.00 91.31 69 LEU A CA 1
ATOM 546 C C . LEU A 1 69 ? 9.468 3.795 -5.036 1.00 91.31 69 LEU A C 1
ATOM 548 O O . LEU A 1 69 ? 8.722 3.009 -4.453 1.00 91.31 69 LEU A O 1
ATOM 552 N N . GLU A 1 70 ? 10.756 3.514 -5.244 1.00 93.81 70 GLU A N 1
ATOM 553 C CA . GLU A 1 70 ? 11.396 2.314 -4.696 1.00 93.81 70 GLU A CA 1
ATOM 554 C C . GLU A 1 70 ? 11.422 2.339 -3.160 1.00 93.81 70 GLU A C 1
ATOM 556 O O . GLU A 1 70 ? 11.184 1.312 -2.523 1.00 93.81 70 GLU A O 1
ATOM 561 N N . LYS A 1 71 ? 11.642 3.504 -2.531 1.00 95.88 71 LYS A N 1
ATOM 562 C CA . LYS A 1 71 ? 11.545 3.650 -1.069 1.00 95.88 71 LYS A CA 1
ATOM 563 C C . LYS A 1 71 ? 10.120 3.399 -0.573 1.00 95.88 71 LYS A C 1
ATOM 565 O O . LYS A 1 71 ? 9.938 2.608 0.344 1.00 95.88 71 LYS A O 1
ATOM 570 N N . VAL A 1 72 ? 9.113 3.976 -1.230 1.00 96.75 72 VAL A N 1
ATOM 571 C CA . VAL A 1 72 ? 7.692 3.730 -0.929 1.00 96.75 72 VAL A CA 1
ATOM 572 C C . VAL A 1 72 ? 7.357 2.242 -1.039 1.00 96.75 72 VAL A C 1
ATOM 574 O O . VAL A 1 72 ? 6.734 1.681 -0.140 1.00 96.75 72 VAL A O 1
ATOM 577 N N . ARG A 1 73 ? 7.798 1.573 -2.112 1.00 96.69 73 ARG A N 1
ATOM 578 C CA . ARG A 1 73 ? 7.589 0.131 -2.304 1.00 96.69 73 ARG A CA 1
ATOM 579 C C . ARG A 1 73 ? 8.233 -0.691 -1.185 1.00 96.69 73 ARG A C 1
ATOM 581 O O . ARG A 1 73 ? 7.594 -1.598 -0.648 1.00 96.69 73 ARG A O 1
ATOM 588 N N . ARG A 1 74 ? 9.478 -0.374 -0.804 1.00 97.56 74 ARG A N 1
ATOM 589 C CA . ARG A 1 74 ? 10.156 -1.023 0.332 1.00 97.56 74 ARG A CA 1
ATOM 590 C C . ARG A 1 74 ? 9.384 -0.828 1.634 1.00 97.56 74 ARG A C 1
ATOM 592 O O . ARG A 1 74 ? 9.202 -1.801 2.364 1.00 97.56 74 ARG A O 1
ATOM 599 N N . ASN A 1 75 ? 8.883 0.379 1.885 1.00 98.31 75 ASN A N 1
ATOM 600 C CA . ASN A 1 75 ? 8.092 0.677 3.075 1.00 98.31 75 ASN A CA 1
ATOM 601 C C . ASN A 1 75 ? 6.800 -0.136 3.093 1.00 98.31 75 ASN A C 1
ATOM 603 O O . ASN A 1 75 ? 6.547 -0.819 4.076 1.00 98.31 75 ASN A O 1
ATOM 607 N N . TYR A 1 76 ? 6.043 -0.194 1.992 1.00 98.44 76 TYR A N 1
ATOM 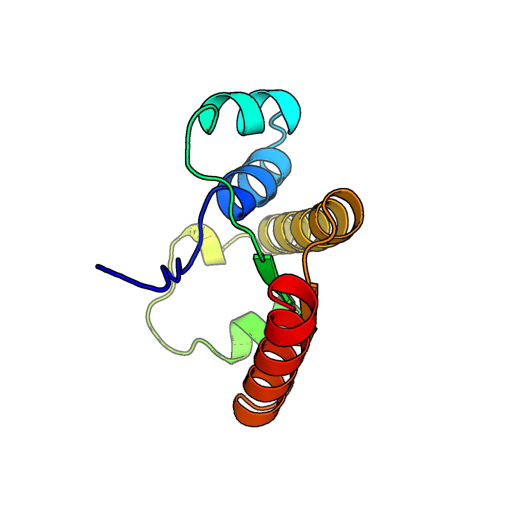608 C CA . TYR A 1 76 ? 4.859 -1.059 1.907 1.00 98.44 76 TYR A CA 1
ATOM 609 C C . TYR A 1 76 ? 5.166 -2.522 2.234 1.00 98.44 76 TYR A C 1
ATOM 611 O O . TYR A 1 76 ? 4.439 -3.132 3.009 1.00 98.44 76 TYR A O 1
ATOM 619 N N . ARG A 1 77 ? 6.254 -3.090 1.696 1.00 98.19 77 ARG A N 1
ATOM 620 C CA . ARG A 1 77 ? 6.664 -4.473 2.007 1.00 98.19 77 ARG A CA 1
ATOM 621 C C . ARG A 1 77 ? 7.080 -4.647 3.472 1.00 98.19 77 ARG A C 1
ATOM 623 O O . ARG A 1 77 ? 6.859 -5.707 4.053 1.00 98.19 77 ARG A O 1
ATOM 630 N N . SER A 1 78 ? 7.714 -3.639 4.067 1.00 98.19 78 SER A N 1
ATOM 631 C CA . SER A 1 78 ? 8.101 -3.650 5.482 1.00 98.19 78 SER A CA 1
ATOM 632 C C . SER A 1 78 ? 6.879 -3.571 6.399 1.00 98.19 78 SER A C 1
ATOM 634 O O . SER A 1 78 ? 6.687 -4.434 7.252 1.00 98.19 78 SER A O 1
ATOM 636 N N . LEU A 1 79 ? 6.009 -2.593 6.154 1.00 98.19 79 LEU A N 1
ATOM 637 C CA . LEU A 1 79 ? 4.771 -2.362 6.890 1.00 98.19 79 LEU A CA 1
ATOM 638 C C . LEU A 1 79 ? 3.805 -3.544 6.736 1.00 98.19 79 LEU A C 1
ATOM 640 O O . LEU A 1 79 ? 3.211 -3.957 7.723 1.00 98.19 79 LEU A O 1
ATOM 644 N N . ALA A 1 80 ? 3.725 -4.164 5.553 1.00 97.81 80 ALA A N 1
ATOM 645 C CA . ALA A 1 80 ? 2.912 -5.361 5.347 1.00 97.81 80 ALA A CA 1
ATOM 646 C C . ALA A 1 80 ? 3.348 -6.520 6.250 1.00 97.81 80 ALA A C 1
ATOM 648 O O . ALA A 1 80 ? 2.506 -7.164 6.864 1.00 97.81 80 ALA A O 1
ATOM 649 N N . ARG A 1 81 ? 4.661 -6.746 6.400 1.00 97.44 81 ARG A N 1
ATOM 650 C CA . ARG 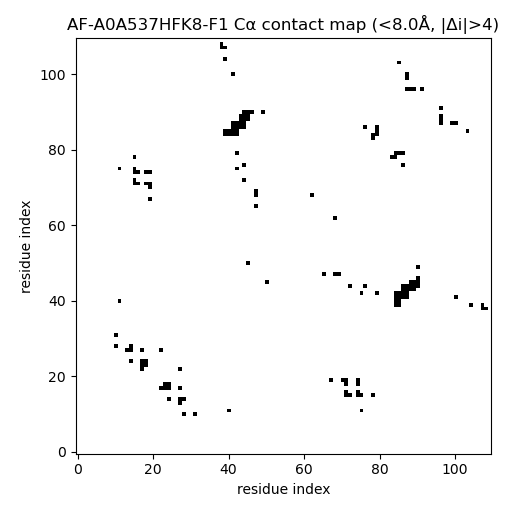A 1 81 ? 5.184 -7.744 7.348 1.00 97.44 81 ARG A CA 1
ATOM 651 C C . ARG A 1 81 ? 4.898 -7.359 8.798 1.00 97.44 81 ARG A C 1
ATOM 653 O O . ARG A 1 81 ? 4.543 -8.222 9.587 1.00 97.44 81 ARG A O 1
ATOM 660 N N . ARG A 1 82 ? 5.047 -6.075 9.142 1.00 96.75 82 ARG A N 1
ATOM 661 C CA . ARG A 1 82 ? 4.841 -5.561 10.506 1.00 96.75 82 ARG A CA 1
ATOM 662 C C . ARG A 1 82 ? 3.383 -5.646 10.964 1.00 96.75 82 ARG A C 1
ATOM 664 O O . ARG A 1 82 ? 3.143 -5.937 12.127 1.00 96.75 82 ARG A O 1
ATOM 671 N N . PHE A 1 83 ? 2.440 -5.360 10.072 1.00 95.56 83 PHE A N 1
ATOM 672 C CA . PHE A 1 83 ? 1.013 -5.234 10.386 1.00 95.56 83 PHE A CA 1
ATOM 673 C C . PHE A 1 83 ? 0.157 -6.374 9.817 1.00 95.56 83 PHE A C 1
ATOM 675 O O . PHE A 1 83 ? -1.066 -6.297 9.861 1.00 95.56 83 PHE A O 1
ATOM 682 N N . GLY A 1 84 ? 0.778 -7.414 9.254 1.00 95.50 84 GLY A N 1
ATOM 683 C CA . GLY A 1 84 ? 0.065 -8.570 8.707 1.00 95.50 84 GLY A CA 1
ATOM 684 C C . GLY A 1 84 ? -0.772 -8.267 7.460 1.00 95.50 84 GLY A C 1
ATOM 685 O O . GLY A 1 84 ? -1.768 -8.941 7.216 1.00 95.50 84 GLY A O 1
ATOM 686 N N . TRP A 1 85 ? -0.407 -7.258 6.662 1.00 97.12 85 TRP A N 1
ATOM 687 C CA . TRP A 1 85 ? -1.119 -6.968 5.413 1.00 97.12 85 TRP A CA 1
ATOM 688 C C . TRP A 1 85 ? -0.819 -8.028 4.351 1.00 97.12 85 TRP A C 1
ATOM 690 O O . TRP A 1 85 ? 0.303 -8.529 4.238 1.00 97.12 85 TRP A O 1
ATOM 700 N N . HIS A 1 86 ? -1.800 -8.312 3.500 1.00 97.19 86 HIS A N 1
ATOM 701 C CA . HIS A 1 86 ? -1.649 -9.266 2.410 1.00 97.19 86 HIS A CA 1
ATOM 702 C C . HIS A 1 86 ? -0.829 -8.648 1.275 1.00 97.19 86 HIS A C 1
ATOM 704 O O . HIS A 1 86 ? -1.291 -7.748 0.569 1.00 97.19 86 HIS A O 1
ATOM 710 N N . LEU A 1 87 ? 0.391 -9.144 1.075 1.00 96.88 87 LEU A N 1
ATOM 711 C CA . LEU A 1 87 ? 1.216 -8.782 -0.074 1.00 96.88 87 LEU A CA 1
ATOM 712 C C . LEU A 1 87 ? 0.829 -9.652 -1.278 1.00 96.88 87 LEU A C 1
ATOM 714 O O . LEU A 1 87 ? 1.026 -10.865 -1.257 1.00 96.88 87 LEU A O 1
ATOM 718 N N . VAL A 1 88 ? 0.292 -9.037 -2.330 1.00 97.31 88 VAL A N 1
ATOM 719 C CA . VAL A 1 88 ? -0.166 -9.719 -3.549 1.00 97.31 88 VAL A CA 1
ATOM 720 C C . VAL A 1 88 ? 0.753 -9.346 -4.709 1.00 97.31 88 VAL A C 1
ATOM 722 O O . VAL A 1 88 ? 1.008 -8.165 -4.933 1.00 97.31 88 VAL A O 1
ATOM 725 N N . ASP A 1 89 ? 1.244 -10.331 -5.466 1.00 95.88 89 ASP A N 1
ATOM 726 C CA . ASP A 1 89 ? 2.045 -10.078 -6.671 1.00 95.88 89 ASP A CA 1
ATOM 727 C C . ASP A 1 89 ? 1.177 -9.452 -7.771 1.00 95.88 89 ASP A C 1
ATOM 729 O O . ASP A 1 89 ? 0.451 -10.136 -8.493 1.00 95.88 89 ASP A O 1
ATOM 733 N N . GLY A 1 90 ? 1.282 -8.133 -7.927 1.00 94.69 90 GLY A N 1
ATOM 734 C CA . GLY A 1 90 ? 0.557 -7.380 -8.943 1.00 94.69 90 GLY A CA 1
ATOM 735 C C . GLY A 1 90 ? 1.143 -7.524 -10.349 1.00 94.69 90 GLY A C 1
ATOM 736 O O . GLY A 1 90 ? 0.632 -6.908 -11.285 1.00 94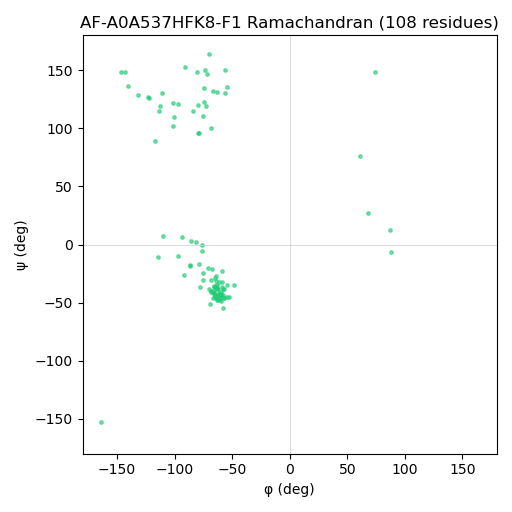.69 90 GLY A O 1
ATOM 737 N N . THR A 1 91 ? 2.229 -8.283 -10.544 1.00 93.44 91 THR A N 1
ATOM 738 C CA . THR A 1 91 ? 2.798 -8.524 -11.879 1.00 93.44 91 THR A CA 1
ATOM 739 C C . THR A 1 91 ? 2.038 -9.584 -12.671 1.00 93.44 91 THR A C 1
ATOM 741 O O . THR A 1 91 ? 2.164 -9.605 -13.897 1.00 93.44 91 THR A O 1
ATOM 744 N N . ARG A 1 92 ? 1.211 -10.390 -11.998 1.00 93.81 92 ARG A N 1
ATOM 745 C CA . ARG A 1 92 ? 0.328 -11.394 -12.604 1.00 93.81 92 ARG A CA 1
AT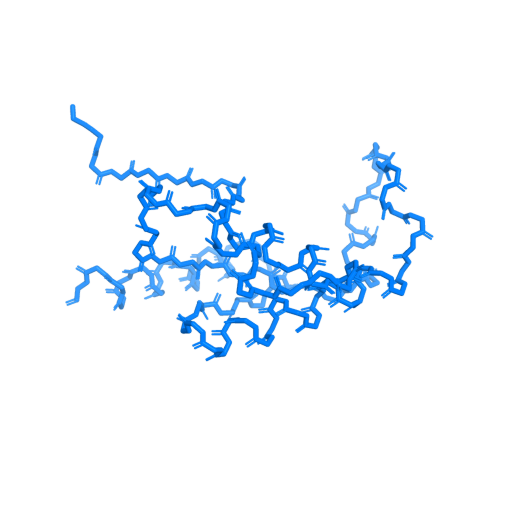OM 746 C C . ARG A 1 92 ? -0.833 -10.754 -13.391 1.00 93.81 92 ARG A C 1
ATOM 748 O O . ARG A 1 92 ? -1.091 -9.555 -13.237 1.00 93.81 92 ARG A O 1
ATOM 755 N N . PRO A 1 93 ? -1.524 -11.520 -14.255 1.00 94.38 93 PRO A N 1
ATOM 756 C CA . PRO A 1 93 ? -2.759 -11.077 -14.896 1.00 94.38 93 PRO A CA 1
ATOM 757 C C . PRO A 1 93 ? -3.833 -10.664 -13.872 1.00 94.38 93 PRO A C 1
ATOM 759 O O . PRO A 1 93 ? -3.877 -11.235 -12.780 1.00 94.38 93 PRO A O 1
ATOM 762 N N . PRO A 1 94 ? -4.735 -9.721 -14.208 1.00 94.50 94 PRO A N 1
ATOM 763 C CA . PRO A 1 94 ? -5.767 -9.249 -13.282 1.00 94.50 94 PRO A CA 1
ATOM 764 C C . PRO A 1 94 ? -6.652 -10.351 -12.684 1.00 94.50 94 PRO A C 1
ATOM 766 O O . PRO A 1 94 ? -7.017 -10.250 -11.517 1.00 94.50 94 PRO A O 1
ATOM 769 N N . SER A 1 95 ? -6.965 -11.404 -13.446 1.00 97.00 95 SER A N 1
ATOM 770 C CA . SER A 1 95 ? -7.749 -12.552 -12.969 1.00 97.00 95 SER A CA 1
ATOM 771 C C . SER A 1 95 ? -7.055 -13.296 -11.826 1.00 97.00 95 SER A C 1
ATOM 773 O O . SER A 1 95 ? -7.675 -13.563 -10.801 1.00 97.00 95 SER A O 1
ATOM 775 N N . GLU A 1 96 ? -5.756 -13.562 -11.956 1.00 97.06 96 GLU A N 1
ATOM 776 C CA . GLU A 1 96 ? -4.969 -14.223 -10.910 1.00 97.06 96 GLU A CA 1
ATOM 777 C C . GLU A 1 96 ? -4.798 -13.324 -9.679 1.00 97.06 96 GLU A C 1
ATOM 779 O O . GLU A 1 96 ? -4.896 -13.786 -8.544 1.00 97.06 96 GLU A O 1
ATOM 784 N N . VAL A 1 97 ? -4.571 -12.020 -9.882 1.00 97.31 97 VAL A N 1
ATOM 785 C CA . VAL A 1 97 ? -4.505 -11.049 -8.774 1.00 97.31 97 VAL A CA 1
ATOM 786 C C . VAL A 1 97 ? -5.831 -11.019 -8.013 1.00 97.31 97 VAL A C 1
ATOM 788 O O . VAL A 1 97 ? -5.837 -11.033 -6.783 1.00 97.31 97 VAL A O 1
ATOM 791 N N . HIS A 1 98 ? -6.953 -11.013 -8.736 1.00 97.19 98 HIS A N 1
ATOM 792 C CA . HIS A 1 98 ? -8.289 -11.041 -8.155 1.00 97.19 98 HIS A CA 1
ATOM 793 C C . HIS A 1 98 ? -8.523 -12.305 -7.318 1.00 97.19 98 HIS A C 1
ATOM 795 O O . HIS A 1 98 ? -8.944 -12.200 -6.168 1.00 97.19 98 HIS A O 1
ATOM 801 N N . GLU A 1 99 ? -8.175 -13.483 -7.841 1.00 97.06 99 GLU A N 1
ATOM 802 C CA . GLU A 1 99 ? -8.286 -14.750 -7.110 1.00 97.06 99 GLU A CA 1
ATOM 803 C C . GLU A 1 99 ? -7.476 -14.729 -5.803 1.00 97.06 99 GLU A C 1
ATOM 805 O O . GLU A 1 99 ? -7.977 -15.111 -4.744 1.00 97.06 99 GLU A O 1
ATOM 810 N N . ARG A 1 100 ? -6.245 -14.200 -5.837 1.00 96.19 100 ARG A N 1
ATOM 811 C CA . ARG A 1 100 ? -5.409 -14.056 -4.633 1.00 96.19 100 ARG A CA 1
ATOM 812 C C . ARG A 1 100 ? -6.032 -13.134 -3.585 1.00 96.19 100 ARG A C 1
ATOM 814 O O . ARG A 1 100 ? -5.945 -13.440 -2.397 1.00 96.19 100 ARG A O 1
ATOM 821 N N . ILE A 1 101 ? -6.674 -12.041 -4.001 1.00 96.38 101 ILE A N 1
ATOM 822 C CA . ILE A 1 101 ? -7.404 -11.151 -3.085 1.00 96.38 101 ILE A CA 1
ATOM 823 C C . ILE A 1 101 ? -8.595 -11.887 -2.465 1.00 96.38 101 ILE A C 1
ATOM 825 O O . ILE A 1 101 ? -8.769 -11.829 -1.251 1.00 96.38 101 ILE A O 1
ATOM 829 N N . LEU A 1 102 ? -9.381 -12.624 -3.261 1.00 94.62 102 LEU A N 1
ATOM 830 C CA . LEU A 1 102 ? -10.518 -13.401 -2.752 1.00 94.62 102 LEU A CA 1
ATOM 831 C C . LEU A 1 102 ? -10.089 -14.455 -1.723 1.00 94.62 102 LEU A C 1
ATOM 833 O O . LEU A 1 102 ? -10.753 -14.616 -0.699 1.00 94.62 102 LEU A O 1
ATOM 837 N N . LEU A 1 103 ? -8.971 -15.146 -1.961 1.00 93.44 103 LEU A N 1
ATOM 838 C CA . LEU A 1 103 ? -8.408 -16.099 -1.001 1.00 93.44 103 LEU A CA 1
ATOM 839 C C . LEU A 1 103 ? -8.001 -15.413 0.311 1.00 93.44 103 LEU A C 1
ATOM 841 O O . LEU A 1 103 ? -8.325 -15.915 1.385 1.00 93.44 103 LEU A O 1
ATOM 845 N N . GLY A 1 104 ? -7.355 -14.245 0.239 1.00 90.94 104 GLY A N 1
ATOM 846 C CA . GLY A 1 104 ? -7.004 -13.471 1.434 1.00 90.94 104 GLY A CA 1
ATOM 847 C C . GLY A 1 104 ? -8.227 -12.931 2.183 1.00 90.94 104 GLY A C 1
ATOM 848 O O . GLY A 1 104 ? -8.255 -12.956 3.411 1.00 90.94 104 GLY A O 1
ATOM 849 N N . LEU A 1 105 ? -9.283 -12.522 1.470 1.00 90.62 105 LEU A N 1
ATOM 850 C CA . LEU A 1 105 ? -10.541 -12.093 2.092 1.00 90.62 105 LEU A CA 1
ATOM 851 C C . LEU A 1 105 ? -11.181 -13.220 2.903 1.00 90.62 105 LEU A C 1
ATOM 853 O O . LEU A 1 105 ? -11.629 -12.973 4.019 1.00 90.62 105 LEU A O 1
ATOM 857 N N . ARG A 1 106 ? -11.171 -14.459 2.393 1.00 87.56 106 ARG A N 1
ATOM 858 C CA . ARG A 1 106 ? -11.667 -15.616 3.155 1.00 87.56 106 ARG A CA 1
ATOM 859 C C . ARG A 1 106 ? -10.923 -15.767 4.478 1.00 87.56 106 ARG A C 1
ATOM 861 O O . ARG A 1 106 ? -11.580 -15.886 5.494 1.00 87.56 106 ARG A O 1
ATOM 868 N N . SER A 1 107 ? -9.591 -15.668 4.480 1.00 79.94 107 SER A N 1
ATOM 869 C CA . SER A 1 107 ? -8.797 -15.762 5.719 1.00 79.94 107 SER A CA 1
ATOM 870 C C . SER A 1 107 ? -8.985 -14.598 6.698 1.00 79.94 107 SER A C 1
ATOM 872 O O . SER A 1 107 ? -8.653 -14.730 7.868 1.00 79.94 107 SER A O 1
ATOM 874 N N . ALA A 1 108 ? -9.456 -13.441 6.226 1.00 80.25 108 ALA A N 1
ATOM 875 C CA . ALA A 1 108 ? -9.635 -12.262 7.069 1.00 80.25 108 ALA A CA 1
ATOM 876 C C . ALA A 1 108 ? -11.043 -12.180 7.684 1.00 80.25 108 ALA A C 1
ATOM 878 O O . ALA A 1 108 ? -11.230 -11.548 8.726 1.00 80.25 108 ALA A O 1
ATOM 879 N N . PHE A 1 109 ? -12.051 -12.771 7.039 1.00 78.12 109 PHE A N 1
ATOM 880 C CA . PHE A 1 109 ? -13.461 -12.660 7.434 1.00 78.12 109 PHE A CA 1
ATOM 881 C C . PHE A 1 109 ? -14.092 -13.977 7.913 1.00 78.12 109 PHE A C 1
ATOM 883 O O . PHE A 1 109 ? -15.186 -13.919 8.474 1.00 78.12 109 PHE A O 1
ATOM 890 N N . LEU A 1 110 ? -13.421 -15.117 7.728 1.00 62.00 110 LEU A N 1
ATOM 891 C CA . LEU A 1 110 ? -13.767 -16.423 8.304 1.00 62.00 110 LEU A CA 1
AT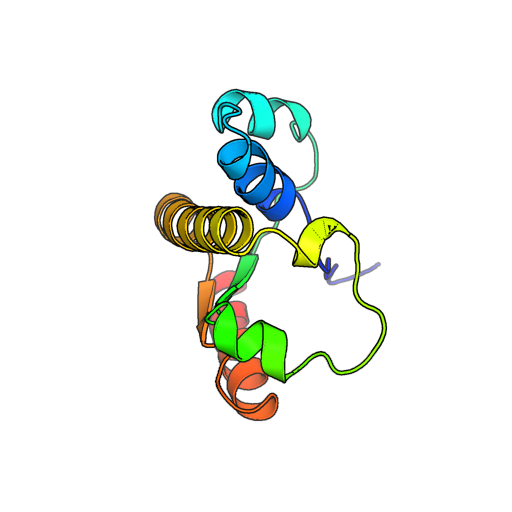OM 892 C C . LEU A 1 110 ? -12.705 -16.819 9.332 1.00 62.00 110 LEU A C 1
ATOM 894 O O . LEU A 1 110 ? -13.103 -17.391 10.367 1.00 62.00 110 LEU A O 1
#